Protein AF-A0A0J8QS35-F1 (afdb_monomer_lite)

pLDDT: mean 83.28, std 15.85, range [41.62, 97.31]

Foldseek 3Di:
DDPDDDDDDDDDDCVVVVVVVVCVVVPPPPDPVNDDDDPCVVPNPVNLLVVQLVVQLVVLVVCVVVVQDDPVRSVVSNVCSVVCVDVHPVVSVVVSVVVGPPPPPPVPVVVVVVVVVVVVPDDDDPDDDPPDPDDDD

Structure (mmCIF, N/CA/C/O backbone):
data_AF-A0A0J8QS35-F1
#
_entry.id   AF-A0A0J8QS35-F1
#
loop_
_atom_site.group_PDB
_atom_site.id
_atom_site.type_symbol
_atom_site.label_atom_id
_atom_site.label_alt_id
_atom_site.label_comp_id
_atom_site.label_asym_id
_atom_site.label_entity_id
_atom_site.label_seq_id
_atom_site.pdbx_PDB_ins_code
_atom_site.Cartn_x
_atom_site.Cartn_y
_atom_site.Cartn_z
_atom_site.occupancy
_atom_site.B_iso_or_equiv
_atom_site.auth_seq_id
_atom_site.auth_comp_id
_atom_site.auth_asym_id
_atom_site.auth_atom_id
_atom_site.pdbx_PDB_model_num
ATOM 1 N N . MET A 1 1 ? -11.486 -32.739 -52.185 1.00 49.22 1 MET A N 1
ATOM 2 C CA . MET A 1 1 ? -10.647 -32.837 -50.970 1.00 49.22 1 MET A CA 1
ATOM 3 C C . MET A 1 1 ? -9.637 -31.704 -51.003 1.00 49.22 1 MET A C 1
ATOM 5 O O . MET A 1 1 ? -8.861 -31.650 -51.945 1.00 49.22 1 MET A O 1
ATOM 9 N N . ALA A 1 2 ? -9.693 -30.760 -50.063 1.00 54.56 2 ALA A N 1
ATOM 10 C CA . ALA A 1 2 ? -8.732 -29.658 -50.008 1.00 54.56 2 ALA A CA 1
ATOM 11 C C . ALA A 1 2 ? -7.537 -30.039 -49.120 1.00 54.56 2 ALA A C 1
ATOM 13 O O . ALA A 1 2 ? -7.719 -30.475 -47.987 1.00 54.56 2 ALA A O 1
ATOM 14 N N . LEU A 1 3 ? -6.330 -29.864 -49.658 1.00 80.12 3 LEU A N 1
ATOM 15 C CA . LEU A 1 3 ? -5.036 -30.264 -49.089 1.00 80.12 3 LEU A CA 1
ATOM 16 C C . LEU A 1 3 ? -4.313 -29.042 -48.480 1.00 80.12 3 LEU A C 1
ATOM 18 O O . LEU A 1 3 ? -3.146 -28.787 -48.756 1.00 80.12 3 LEU A O 1
ATOM 22 N N . ILE A 1 4 ? -5.030 -28.220 -47.707 1.00 82.62 4 ILE A N 1
ATOM 23 C CA . ILE A 1 4 ? -4.495 -26.982 -47.112 1.00 82.62 4 ILE A CA 1
ATOM 24 C C . ILE A 1 4 ? -4.373 -27.175 -45.597 1.00 82.62 4 ILE A C 1
ATOM 26 O O . ILE A 1 4 ? -5.377 -27.353 -44.911 1.00 82.62 4 ILE A O 1
ATOM 30 N N . ILE A 1 5 ? -3.141 -27.139 -45.076 1.00 86.31 5 ILE A N 1
ATOM 31 C CA . ILE A 1 5 ? -2.822 -27.358 -43.654 1.00 86.31 5 ILE A CA 1
ATOM 32 C C . ILE A 1 5 ? -2.369 -26.038 -43.022 1.00 86.31 5 ILE A C 1
ATOM 34 O O . ILE A 1 5 ? -1.459 -25.378 -43.526 1.00 86.31 5 ILE A O 1
ATOM 38 N N . HIS A 1 6 ? -2.976 -25.662 -41.892 1.00 88.62 6 HIS A N 1
ATOM 39 C CA . HIS A 1 6 ? -2.542 -24.498 -41.121 1.00 88.62 6 HIS A CA 1
ATOM 40 C C . HIS A 1 6 ? -1.239 -24.801 -40.377 1.00 88.62 6 HIS A C 1
ATOM 42 O O . HIS A 1 6 ? -1.139 -25.783 -39.639 1.00 88.62 6 HIS A O 1
ATOM 48 N N . LYS A 1 7 ? -0.233 -23.944 -40.555 1.00 89.62 7 LYS A N 1
ATOM 49 C CA . LYS A 1 7 ? 1.060 -24.113 -39.892 1.00 89.62 7 LYS A CA 1
ATOM 50 C C . LYS A 1 7 ? 0.927 -23.772 -38.402 1.00 89.62 7 LYS A C 1
ATOM 52 O O . LYS A 1 7 ? 0.296 -22.767 -38.080 1.00 89.62 7 LYS A O 1
ATOM 57 N N . PRO A 1 8 ? 1.510 -24.562 -37.483 1.00 92.00 8 PRO A N 1
ATOM 58 C CA . PRO A 1 8 ? 1.446 -24.247 -36.064 1.00 92.00 8 PRO A CA 1
ATOM 59 C C . PRO A 1 8 ? 2.155 -22.923 -35.768 1.00 92.00 8 PRO A C 1
ATOM 61 O O . PRO A 1 8 ? 3.155 -22.572 -36.400 1.00 92.00 8 PRO A O 1
ATOM 64 N N . VAL A 1 9 ? 1.639 -22.206 -34.770 1.00 93.19 9 VAL A N 1
ATOM 65 C CA . VAL A 1 9 ? 2.222 -20.947 -34.301 1.00 93.19 9 VAL A CA 1
ATOM 66 C C . VAL A 1 9 ? 3.649 -21.191 -33.812 1.00 93.19 9 VAL A C 1
ATOM 68 O O . VAL A 1 9 ? 3.922 -22.149 -33.086 1.00 93.19 9 VAL A O 1
ATOM 71 N N . THR A 1 10 ? 4.567 -20.300 -34.178 1.00 90.25 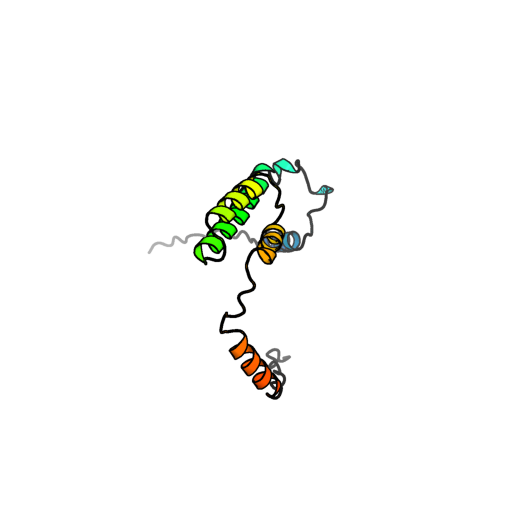10 THR A N 1
ATOM 72 C CA . THR A 1 10 ? 5.954 -20.349 -33.712 1.00 90.25 10 THR A CA 1
ATOM 73 C C . THR A 1 10 ? 6.012 -20.219 -32.190 1.00 90.25 10 THR A C 1
ATOM 75 O O . THR A 1 10 ? 5.541 -19.237 -31.613 1.00 90.25 10 THR A O 1
ATOM 78 N N . MET A 1 11 ? 6.596 -21.216 -31.525 1.00 90.25 11 MET A N 1
ATOM 79 C CA . MET A 1 11 ? 6.627 -21.287 -30.066 1.00 90.25 11 MET A CA 1
ATOM 80 C C . MET A 1 11 ? 7.644 -20.300 -29.471 1.00 90.25 11 MET A C 1
ATOM 82 O O . MET A 1 11 ? 8.844 -20.400 -29.718 1.00 90.25 11 MET A O 1
ATOM 86 N N . HIS A 1 12 ? 7.186 -19.418 -28.580 1.00 93.06 12 HIS A N 1
ATOM 87 C CA . HIS A 1 12 ? 8.058 -18.620 -27.713 1.00 93.06 12 HIS A CA 1
ATOM 88 C C . HIS A 1 12 ? 7.967 -19.104 -26.260 1.00 93.06 12 HIS A C 1
ATOM 90 O O . HIS A 1 12 ? 6.983 -18.862 -25.558 1.00 93.06 12 HIS A O 1
ATOM 96 N N . SER A 1 13 ? 9.014 -19.784 -25.783 1.00 93.69 13 SER A N 1
ATOM 97 C CA . SER A 1 13 ? 9.065 -20.279 -24.402 1.00 93.69 13 SER A CA 1
ATOM 98 C C . SER A 1 13 ? 9.238 -19.148 -23.381 1.00 93.69 13 SER A C 1
ATOM 100 O O . SER A 1 13 ? 10.029 -18.222 -23.562 1.00 93.69 13 SER A O 1
ATOM 102 N N . ARG A 1 14 ? 8.538 -19.264 -22.245 1.00 95.69 14 ARG A N 1
ATOM 103 C CA . ARG A 1 14 ? 8.645 -18.345 -21.095 1.00 95.69 14 ARG A CA 1
ATOM 104 C C . ARG A 1 14 ? 9.570 -18.853 -19.983 1.00 95.69 14 ARG A C 1
ATOM 106 O O . ARG A 1 14 ? 9.640 -18.202 -18.943 1.00 95.69 14 ARG A O 1
ATOM 113 N N . ALA A 1 15 ? 10.268 -19.978 -20.172 1.00 95.81 15 ALA A N 1
ATOM 114 C CA . ALA A 1 15 ? 11.064 -20.637 -19.126 1.00 95.81 15 ALA A CA 1
ATOM 115 C C . ALA A 1 15 ? 12.042 -19.674 -18.420 1.00 95.81 15 ALA A C 1
ATOM 117 O O . ALA A 1 15 ? 11.901 -19.430 -17.223 1.00 95.81 15 ALA A O 1
ATOM 118 N N . ARG A 1 16 ? 12.917 -19.006 -19.185 1.00 96.50 16 ARG A N 1
ATOM 119 C CA . ARG A 1 16 ? 13.895 -18.032 -18.658 1.00 96.50 16 ARG A CA 1
ATOM 120 C C . ARG A 1 16 ? 13.250 -16.845 -17.934 1.00 96.50 16 ARG A C 1
ATOM 122 O O . ARG A 1 16 ? 13.778 -16.340 -16.947 1.00 96.50 16 ARG A O 1
ATOM 129 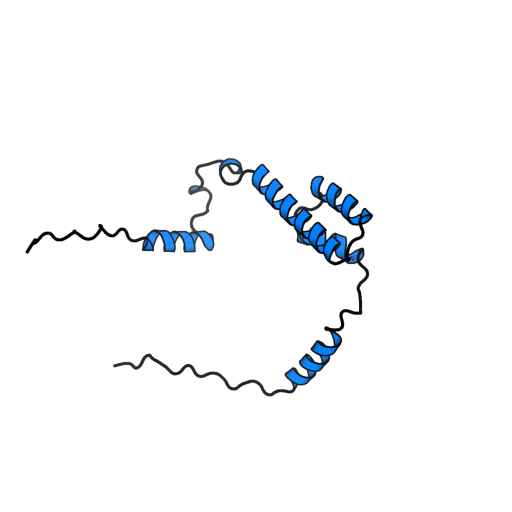N N . ALA A 1 17 ? 12.096 -16.379 -18.414 1.00 96.12 17 ALA A N 1
ATOM 130 C CA . ALA A 1 17 ? 11.386 -15.265 -17.790 1.00 96.12 17 ALA A CA 1
ATOM 131 C C . ALA A 1 17 ? 10.799 -15.649 -16.420 1.00 96.12 17 ALA A C 1
ATOM 133 O O . ALA A 1 17 ? 10.785 -14.812 -15.516 1.00 96.12 17 ALA A O 1
ATOM 134 N N . ARG A 1 18 ? 10.332 -16.898 -16.260 1.00 96.69 18 ARG A N 1
ATOM 135 C CA . ARG A 1 18 ? 9.822 -17.421 -14.981 1.00 96.69 18 ARG A CA 1
ATOM 136 C C . ARG A 1 18 ? 10.948 -17.601 -13.969 1.00 96.69 18 ARG A C 1
ATOM 138 O O . ARG A 1 18 ? 10.848 -17.058 -12.875 1.00 96.69 18 ARG A O 1
ATOM 145 N N . GLU A 1 19 ? 12.042 -18.236 -14.378 1.00 96.38 19 GLU A N 1
ATOM 146 C CA . GLU A 1 19 ? 13.229 -18.431 -13.537 1.00 96.38 19 GLU A CA 1
ATOM 147 C C . GLU A 1 19 ? 13.776 -17.090 -13.010 1.00 96.38 19 GLU A C 1
ATOM 149 O O . GLU A 1 19 ? 13.994 -16.904 -11.811 1.00 96.38 19 GLU A O 1
ATOM 154 N N . LEU A 1 20 ? 13.883 -16.082 -13.884 1.00 96.06 20 LEU A N 1
ATOM 155 C CA . LEU A 1 20 ? 14.302 -14.738 -13.485 1.00 96.06 20 LEU A CA 1
ATOM 156 C C . LEU A 1 20 ? 13.311 -14.075 -12.511 1.00 96.06 20 LEU A C 1
ATOM 158 O O . LEU A 1 20 ? 13.723 -13.328 -11.619 1.00 96.06 20 LEU A O 1
ATOM 162 N N . ALA A 1 21 ? 12.006 -14.299 -12.680 1.00 95.88 21 ALA A N 1
ATOM 163 C CA . ALA A 1 21 ? 10.986 -13.768 -11.780 1.00 95.88 21 ALA A CA 1
ATOM 164 C C . ALA A 1 21 ? 11.056 -14.418 -10.388 1.00 95.88 21 ALA A C 1
ATOM 166 O O . ALA A 1 21 ? 10.955 -13.706 -9.386 1.00 95.88 21 ALA A O 1
ATOM 167 N N . GLU A 1 22 ? 11.294 -15.726 -10.312 1.00 96.00 22 GLU A N 1
ATOM 168 C CA . GLU A 1 22 ? 11.491 -16.466 -9.060 1.00 96.00 22 GLU A CA 1
ATOM 169 C C . GLU A 1 22 ? 12.752 -15.997 -8.327 1.00 96.00 22 GLU A C 1
ATOM 171 O O . GLU A 1 22 ? 12.684 -15.620 -7.152 1.00 96.00 22 GLU A O 1
ATOM 176 N N . ALA A 1 23 ? 13.875 -15.869 -9.040 1.00 96.12 23 ALA A N 1
ATOM 177 C CA . ALA A 1 23 ? 15.107 -15.312 -8.488 1.00 96.12 23 ALA A CA 1
ATOM 178 C C . ALA A 1 23 ? 14.899 -13.880 -7.953 1.00 96.12 23 ALA A C 1
ATOM 180 O O . ALA A 1 23 ? 15.347 -13.546 -6.851 1.00 96.12 23 ALA A O 1
ATOM 181 N N . ARG A 1 24 ? 14.159 -13.033 -8.686 1.00 94.88 24 ARG A N 1
ATOM 182 C CA . ARG A 1 24 ? 13.799 -11.669 -8.253 1.00 94.88 24 ARG A CA 1
ATOM 183 C C . ARG A 1 24 ? 12.862 -11.644 -7.046 1.00 94.88 24 ARG A C 1
ATOM 185 O O . ARG A 1 24 ? 12.983 -10.727 -6.229 1.00 94.88 24 ARG A O 1
ATOM 192 N N . LYS A 1 25 ? 11.951 -12.614 -6.916 1.00 95.00 25 LYS A N 1
ATOM 193 C CA . LYS A 1 25 ? 11.032 -12.747 -5.772 1.00 95.00 25 LYS A CA 1
ATOM 194 C C . LYS A 1 25 ? 11.799 -13.033 -4.481 1.00 95.00 25 LYS A C 1
ATOM 196 O O . LYS A 1 25 ? 11.515 -12.396 -3.473 1.00 95.00 25 LYS A O 1
ATOM 201 N N . ILE A 1 26 ? 12.812 -13.899 -4.550 1.00 95.62 26 ILE A N 1
ATOM 202 C CA . ILE A 1 26 ? 13.729 -14.207 -3.437 1.00 95.62 26 ILE A CA 1
ATOM 203 C C . ILE A 1 26 ? 14.668 -13.022 -3.126 1.00 95.62 26 ILE A C 1
ATOM 205 O O . ILE A 1 26 ? 15.199 -12.915 -2.028 1.00 95.62 26 ILE A O 1
ATOM 209 N N . GLY A 1 27 ? 14.833 -12.082 -4.064 1.00 94.62 27 GLY A N 1
ATOM 210 C CA . GLY A 1 27 ? 15.576 -10.833 -3.858 1.00 94.62 27 GLY A CA 1
ATOM 211 C C . GLY A 1 27 ? 16.849 -10.695 -4.694 1.00 94.62 27 GLY A C 1
ATOM 212 O O . GLY A 1 27 ? 17.488 -9.640 -4.656 1.00 94.62 27 GLY A O 1
ATOM 213 N N . ARG A 1 28 ? 17.197 -11.699 -5.509 1.00 95.19 28 ARG A N 1
ATOM 214 C CA . ARG A 1 28 ? 18.334 -11.627 -6.440 1.00 95.19 28 ARG A CA 1
ATOM 215 C C . ARG A 1 28 ? 18.076 -10.588 -7.538 1.00 95.19 28 ARG A C 1
ATOM 217 O O . ARG A 1 28 ? 16.937 -10.241 -7.845 1.00 95.19 28 ARG A O 1
ATOM 224 N N . HIS A 1 29 ? 19.144 -10.059 -8.136 1.00 93.50 29 HIS A N 1
ATOM 225 C CA . HIS A 1 29 ? 19.085 -9.060 -9.219 1.00 93.50 29 HIS A CA 1
ATOM 226 C C . HIS A 1 29 ? 18.346 -7.736 -8.882 1.00 93.50 29 HIS A C 1
ATOM 228 O O . HIS A 1 29 ? 17.856 -7.060 -9.788 1.00 93.50 29 HIS A O 1
ATOM 234 N N . ARG A 1 30 ? 18.264 -7.327 -7.600 1.00 92.56 30 ARG A N 1
ATOM 235 C CA . ARG A 1 30 ? 17.610 -6.069 -7.146 1.00 92.56 30 ARG A CA 1
ATOM 236 C C . ARG A 1 30 ? 18.564 -5.013 -6.552 1.00 92.56 30 ARG A C 1
ATOM 238 O O . ARG A 1 30 ? 18.092 -4.003 -6.011 1.00 92.56 30 ARG A O 1
ATOM 245 N N . GLY A 1 31 ? 19.878 -5.227 -6.650 1.00 94.50 31 GLY A N 1
ATOM 246 C CA . GLY A 1 31 ? 20.920 -4.307 -6.165 1.00 94.50 31 GLY A CA 1
ATOM 247 C C . GLY A 1 31 ? 20.944 -2.955 -6.892 1.00 94.50 31 GLY A C 1
ATOM 248 O O . GLY A 1 31 ? 20.268 -2.789 -7.909 1.00 94.50 31 GLY A O 1
ATOM 249 N N . PHE A 1 32 ? 21.710 -1.990 -6.368 1.00 93.69 32 PHE A N 1
ATOM 250 C CA . PHE A 1 32 ? 21.747 -0.601 -6.854 1.00 93.69 32 PHE A CA 1
ATOM 251 C C . PHE A 1 32 ? 22.125 -0.479 -8.338 1.00 93.69 32 PHE A C 1
ATOM 253 O O . PHE A 1 32 ? 21.416 0.202 -9.071 1.00 93.69 32 PHE A O 1
ATOM 260 N N . GLY A 1 33 ? 23.115 -1.239 -8.820 1.00 95.81 33 GLY A N 1
ATOM 261 C CA . GLY A 1 33 ? 23.551 -1.197 -10.227 1.00 95.81 33 GLY A CA 1
ATOM 262 C C . GLY A 1 33 ? 22.510 -1.655 -11.262 1.00 95.81 33 GLY A C 1
ATOM 263 O O . GLY A 1 33 ? 22.668 -1.409 -12.453 1.00 95.81 33 GLY A O 1
ATOM 264 N N . LYS A 1 34 ? 21.414 -2.308 -10.845 1.00 94.62 34 LYS A N 1
ATOM 265 C CA . LYS A 1 34 ? 20.293 -2.671 -11.737 1.00 94.62 34 LYS A CA 1
ATOM 266 C C . LYS A 1 34 ? 19.130 -1.671 -11.674 1.00 94.62 34 LYS A C 1
ATOM 268 O O . LYS A 1 34 ? 18.109 -1.880 -12.330 1.00 94.62 34 LYS A O 1
ATOM 273 N N . ARG A 1 35 ? 19.228 -0.605 -10.872 1.00 95.38 35 ARG A N 1
ATOM 274 C CA . ARG A 1 35 ? 18.170 0.404 -10.703 1.00 95.38 35 ARG A CA 1
ATOM 275 C C . ARG A 1 35 ? 18.456 1.594 -11.621 1.00 95.38 35 ARG A C 1
ATOM 277 O O . ARG A 1 35 ? 19.419 2.304 -11.395 1.00 95.38 35 ARG A O 1
ATOM 284 N N . LYS A 1 36 ? 17.604 1.814 -12.630 1.00 93.62 36 LYS A N 1
ATOM 285 C CA . LYS A 1 36 ? 17.772 2.891 -13.628 1.00 93.62 36 LYS A CA 1
ATOM 286 C C . LYS A 1 36 ? 16.881 4.130 -13.408 1.00 93.62 36 LYS A C 1
ATOM 288 O O . LYS A 1 36 ? 16.933 5.050 -14.205 1.00 93.62 36 LYS A O 1
ATOM 293 N N . GLY A 1 37 ? 16.049 4.154 -12.363 1.00 94.81 37 GLY A N 1
ATOM 294 C CA . GLY A 1 37 ? 15.102 5.247 -12.096 1.00 94.81 37 GLY A CA 1
ATOM 295 C C . GLY A 1 37 ? 14.995 5.582 -10.610 1.00 94.81 37 GLY A C 1
ATOM 296 O O . GLY A 1 37 ? 15.432 4.790 -9.765 1.00 94.81 37 GLY A O 1
ATOM 297 N N . THR A 1 38 ? 14.403 6.741 -10.301 1.00 95.62 38 THR A N 1
ATOM 298 C CA . THR A 1 38 ? 14.262 7.249 -8.928 1.00 95.62 38 THR A CA 1
ATOM 299 C C . THR A 1 38 ? 13.408 6.321 -8.058 1.00 95.62 38 THR A C 1
ATOM 301 O O . THR A 1 38 ? 12.650 5.472 -8.541 1.00 95.62 38 THR A O 1
ATOM 304 N N . LYS A 1 39 ? 13.530 6.461 -6.733 1.00 94.25 39 LYS A N 1
ATOM 305 C CA . LYS A 1 39 ? 12.731 5.682 -5.774 1.00 94.25 39 LYS A CA 1
ATOM 306 C C . LYS A 1 39 ? 11.231 5.891 -5.998 1.00 94.25 39 LYS A C 1
ATOM 308 O O . LYS A 1 39 ? 10.491 4.908 -6.000 1.00 94.25 39 LYS A O 1
ATOM 313 N N . ASP A 1 40 ? 10.827 7.139 -6.227 1.00 95.38 40 ASP A N 1
ATOM 314 C CA . ASP A 1 40 ? 9.427 7.512 -6.424 1.00 95.38 40 ASP A CA 1
ATOM 315 C C . ASP A 1 40 ? 8.884 7.013 -7.774 1.00 95.38 40 ASP A C 1
ATOM 317 O O . ASP A 1 40 ? 7.795 6.455 -7.814 1.00 95.38 40 ASP A O 1
ATOM 321 N N . ALA A 1 41 ? 9.688 7.030 -8.847 1.00 95.50 41 ALA A N 1
ATOM 322 C CA . ALA A 1 41 ? 9.291 6.455 -10.138 1.00 95.50 41 ALA A CA 1
ATOM 323 C C . ALA A 1 41 ? 9.046 4.934 -10.074 1.00 95.50 41 ALA A C 1
ATOM 325 O O . ALA A 1 41 ? 8.174 4.399 -10.753 1.00 95.50 41 ALA A O 1
ATOM 326 N N . ARG A 1 42 ? 9.814 4.208 -9.251 1.00 95.25 42 ARG A N 1
ATOM 327 C CA . ARG A 1 42 ? 9.664 2.749 -9.096 1.00 95.25 42 ARG A CA 1
ATOM 328 C C . ARG A 1 42 ? 8.464 2.373 -8.231 1.00 95.25 42 ARG A C 1
ATOM 330 O O . ARG A 1 42 ? 7.816 1.364 -8.493 1.00 95.25 42 ARG A O 1
ATOM 337 N N . MET A 1 43 ? 8.246 3.114 -7.148 1.00 94.50 43 MET A N 1
ATOM 338 C CA . MET A 1 43 ? 7.166 2.907 -6.186 1.00 94.50 43 MET A CA 1
ATOM 339 C C . MET A 1 43 ? 6.763 4.266 -5.603 1.00 94.50 43 MET A C 1
ATOM 341 O O . MET A 1 43 ? 7.358 4.685 -4.604 1.00 94.50 43 MET A O 1
ATOM 345 N N . PRO A 1 44 ? 5.745 4.922 -6.187 1.00 97.31 44 PRO A N 1
ATOM 346 C CA . PRO A 1 44 ? 5.356 6.261 -5.777 1.00 97.31 44 PRO A CA 1
ATOM 347 C C . PRO A 1 44 ? 4.895 6.311 -4.324 1.00 97.31 44 PRO A C 1
ATOM 349 O O . PRO A 1 44 ? 4.128 5.459 -3.849 1.00 97.31 44 PRO A O 1
ATOM 352 N N . SER A 1 45 ? 5.318 7.354 -3.623 1.00 95.38 45 SER A N 1
ATOM 353 C CA . SER A 1 45 ? 5.011 7.571 -2.207 1.00 95.38 45 SER A CA 1
ATOM 354 C C . SER A 1 45 ? 3.502 7.704 -1.971 1.00 95.38 45 SER A C 1
ATOM 356 O O . SER A 1 45 ? 2.972 7.165 -0.995 1.00 95.38 45 SER A O 1
ATOM 358 N N . GLN A 1 46 ? 2.782 8.306 -2.922 1.00 95.50 46 GLN A N 1
ATOM 359 C CA . GLN A 1 46 ? 1.321 8.415 -2.907 1.00 95.50 46 GLN A CA 1
ATOM 360 C C . GLN A 1 46 ? 0.635 7.040 -2.921 1.00 95.50 46 GLN A C 1
ATOM 362 O O . GLN A 1 46 ? -0.303 6.801 -2.160 1.00 95.50 46 GLN A O 1
ATOM 367 N N . VAL A 1 47 ? 1.125 6.092 -3.730 1.00 95.88 47 VAL A N 1
ATOM 368 C CA . VAL A 1 47 ? 0.569 4.729 -3.803 1.00 95.88 47 VAL A CA 1
ATOM 369 C C . VAL A 1 47 ? 0.787 3.986 -2.487 1.00 95.88 47 VAL A C 1
ATOM 371 O O . VAL A 1 47 ? -0.116 3.299 -2.004 1.00 95.88 47 VAL A O 1
ATOM 374 N N . LEU A 1 48 ? 1.962 4.138 -1.873 1.00 94.62 48 LEU A N 1
ATOM 375 C CA . LEU A 1 48 ? 2.252 3.558 -0.560 1.00 94.62 48 LEU A CA 1
ATOM 376 C C . LEU A 1 48 ? 1.337 4.132 0.530 1.00 94.62 48 LEU A C 1
ATOM 378 O O . LEU A 1 48 ? 0.807 3.368 1.341 1.00 94.62 48 LEU A O 1
ATOM 382 N N . TRP A 1 49 ? 1.106 5.445 0.525 1.00 94.69 49 TRP A N 1
ATOM 383 C CA . TRP A 1 49 ? 0.199 6.119 1.455 1.00 94.69 49 TRP A CA 1
ATOM 384 C C . TRP A 1 49 ? -1.254 5.657 1.281 1.00 94.69 49 TRP A C 1
ATOM 386 O O . TRP A 1 49 ? -1.890 5.250 2.255 1.00 94.69 49 TRP A O 1
ATOM 396 N N . MET A 1 50 ? -1.748 5.588 0.039 1.00 95.50 50 MET A N 1
ATOM 397 C CA . MET A 1 50 ? -3.086 5.070 -0.265 1.00 95.50 50 MET A CA 1
ATOM 398 C C . MET A 1 50 ? -3.265 3.623 0.201 1.00 95.50 50 MET A C 1
ATOM 400 O O . MET A 1 50 ? -4.261 3.300 0.851 1.00 95.50 50 MET A O 1
ATOM 404 N N . ARG A 1 51 ? -2.303 2.739 -0.100 1.00 95.75 51 ARG A N 1
ATOM 405 C CA . ARG A 1 51 ? -2.339 1.334 0.341 1.00 95.75 51 ARG A CA 1
ATOM 406 C C . ARG A 1 51 ? -2.364 1.243 1.865 1.00 95.75 51 ARG A C 1
ATOM 408 O O . ARG A 1 51 ? -3.186 0.507 2.406 1.00 95.75 51 ARG A O 1
ATOM 415 N N . ARG A 1 52 ? -1.525 2.022 2.557 1.00 94.88 52 ARG A N 1
ATOM 416 C CA . ARG A 1 52 ? -1.470 2.064 4.026 1.00 94.88 52 ARG A CA 1
ATOM 417 C C . ARG A 1 52 ? -2.810 2.486 4.628 1.00 94.88 52 ARG A C 1
ATOM 419 O O . ARG A 1 52 ? -3.358 1.743 5.438 1.00 94.88 52 ARG A O 1
ATOM 426 N N . LEU A 1 53 ? -3.369 3.617 4.194 1.00 95.31 53 LEU A N 1
ATOM 427 C CA . LEU A 1 53 ? -4.649 4.118 4.705 1.00 95.31 53 LEU A CA 1
ATOM 428 C C . LEU A 1 53 ? -5.796 3.131 4.467 1.00 95.31 53 LEU A C 1
ATOM 430 O O . LEU A 1 53 ? -6.598 2.897 5.369 1.00 95.31 53 LEU A O 1
ATOM 434 N N . ARG A 1 54 ? -5.859 2.506 3.283 1.00 95.88 54 ARG A N 1
ATOM 435 C CA . ARG A 1 54 ? -6.888 1.502 2.962 1.00 95.88 54 ARG A CA 1
ATOM 436 C C . ARG A 1 54 ? -6.800 0.280 3.877 1.00 95.88 54 ARG A C 1
ATOM 438 O O . ARG A 1 54 ? -7.831 -0.207 4.334 1.00 95.88 54 ARG A O 1
ATOM 445 N N . VAL A 1 55 ? -5.590 -0.198 4.173 1.00 95.62 55 VAL A N 1
ATOM 446 C CA . VAL A 1 55 ? -5.378 -1.336 5.085 1.00 95.62 55 VAL A CA 1
ATOM 447 C C . VAL A 1 55 ? -5.819 -0.997 6.510 1.00 95.62 55 VAL A C 1
ATOM 449 O O . VAL A 1 55 ? -6.510 -1.805 7.128 1.00 95.62 55 VAL A O 1
ATOM 452 N N . LEU A 1 56 ? -5.461 0.187 7.017 1.00 95.62 56 LEU A N 1
ATOM 453 C CA . LEU A 1 56 ? -5.839 0.626 8.366 1.00 95.62 56 LEU A CA 1
ATOM 454 C C . LEU A 1 56 ? -7.357 0.810 8.494 1.00 95.62 56 LEU A C 1
ATOM 456 O O . LEU A 1 56 ? -7.974 0.250 9.396 1.00 95.62 56 LEU A O 1
ATOM 460 N N . ARG A 1 57 ? -7.990 1.506 7.545 1.00 95.31 57 ARG A N 1
ATOM 461 C CA . ARG A 1 57 ? -9.441 1.755 7.572 1.00 95.31 57 ARG A CA 1
ATOM 462 C C . ARG A 1 57 ? -10.266 0.479 7.431 1.00 95.31 57 ARG A C 1
ATOM 464 O O . ARG A 1 57 ? -11.266 0.328 8.121 1.00 95.31 57 ARG A O 1
ATOM 471 N N . ARG A 1 58 ? -9.828 -0.475 6.600 1.00 95.81 58 ARG A N 1
ATOM 472 C CA . ARG A 1 58 ? -10.486 -1.789 6.490 1.00 95.81 58 ARG A CA 1
ATOM 473 C C . ARG A 1 58 ? -10.438 -2.562 7.808 1.00 95.81 58 ARG A C 1
ATOM 475 O O . ARG A 1 58 ? -11.386 -3.267 8.135 1.00 95.81 58 ARG A O 1
ATOM 482 N N . LEU A 1 59 ? -9.346 -2.433 8.562 1.00 93.69 59 LEU A N 1
ATOM 483 C CA . LEU A 1 59 ? -9.221 -3.049 9.880 1.00 93.69 59 LEU A CA 1
ATOM 484 C C . LEU A 1 59 ? -10.184 -2.417 10.885 1.00 93.69 59 LEU A C 1
ATOM 486 O O . LEU A 1 59 ? -10.913 -3.149 11.547 1.00 93.69 59 LEU A O 1
ATOM 490 N N . LEU A 1 60 ? -10.231 -1.085 10.943 1.00 93.50 60 LEU A N 1
ATOM 491 C CA . LEU A 1 60 ? -11.164 -0.360 11.809 1.00 93.50 60 LEU A CA 1
ATOM 492 C C . LEU A 1 60 ? -12.624 -0.710 11.488 1.00 93.50 60 LEU A C 1
ATOM 494 O O . LEU A 1 60 ? -13.404 -0.971 12.399 1.00 93.50 60 LEU A O 1
ATOM 498 N N . ALA A 1 61 ? -12.978 -0.804 10.201 1.00 94.12 61 ALA A N 1
ATOM 499 C CA . ALA A 1 61 ? -14.309 -1.231 9.770 1.00 94.12 61 ALA A CA 1
ATOM 500 C C . ALA A 1 61 ? -14.640 -2.658 10.239 1.00 94.12 61 ALA A C 1
ATOM 502 O O . ALA A 1 61 ? -15.737 -2.901 10.734 1.00 94.12 61 ALA A O 1
ATOM 503 N N . LYS A 1 62 ? -13.679 -3.591 10.152 1.00 92.44 62 LYS A N 1
ATOM 504 C CA . LYS A 1 62 ? -13.852 -4.961 10.659 1.00 92.44 62 LYS A CA 1
ATOM 505 C C . LYS A 1 62 ? -14.066 -4.985 12.175 1.00 92.44 62 LYS A C 1
ATOM 507 O O . LYS A 1 62 ? -14.933 -5.711 12.642 1.00 92.44 62 LYS A O 1
ATOM 512 N N . TYR A 1 63 ? -13.294 -4.207 12.933 1.00 91.88 63 TYR A N 1
ATOM 513 C CA . TYR A 1 63 ? -13.426 -4.143 14.391 1.00 91.88 63 TYR A CA 1
ATOM 514 C C . TYR A 1 63 ? -14.756 -3.532 14.836 1.00 91.88 63 TYR A C 1
ATOM 516 O O . TYR A 1 63 ? -15.375 -4.070 15.754 1.00 91.88 63 TYR A O 1
ATOM 524 N N . ARG A 1 64 ? -15.238 -2.505 14.124 1.00 91.69 64 ARG A N 1
ATOM 525 C CA . ARG A 1 64 ? -16.576 -1.936 14.320 1.00 91.69 64 ARG A CA 1
ATOM 526 C C . ARG A 1 64 ? -17.681 -2.952 14.020 1.00 91.69 64 ARG A C 1
ATOM 528 O O . ARG A 1 64 ? -18.590 -3.099 14.822 1.00 91.69 64 ARG A O 1
ATOM 535 N N . ALA A 1 65 ? -17.581 -3.688 12.911 1.00 90.75 65 ALA A N 1
ATOM 536 C CA . ALA A 1 65 ? -18.555 -4.728 12.568 1.00 90.75 65 ALA A CA 1
ATOM 537 C C . ALA A 1 65 ? -18.583 -5.876 13.593 1.00 90.75 65 ALA A C 1
ATOM 539 O O . ALA A 1 65 ? -19.638 -6.432 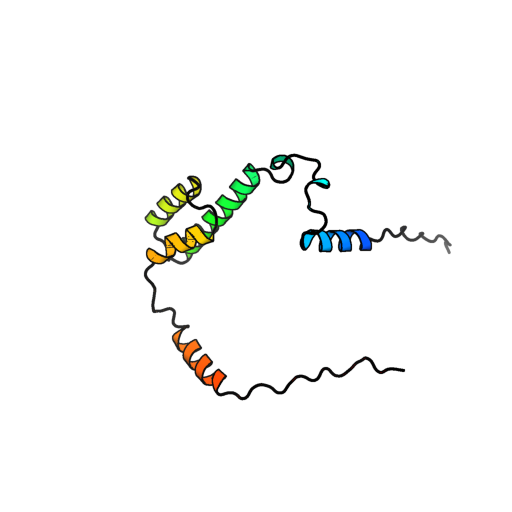13.860 1.00 90.75 65 ALA A O 1
ATOM 540 N N . SER A 1 66 ? -17.435 -6.210 14.195 1.00 89.00 66 SER A N 1
ATOM 541 C CA . SER A 1 66 ? -17.356 -7.204 15.274 1.00 89.00 66 SER A CA 1
ATOM 542 C C . SER A 1 66 ? -17.745 -6.678 16.662 1.00 89.00 66 SER A C 1
ATOM 544 O O . SER A 1 66 ? -17.609 -7.422 17.624 1.00 89.00 66 SER A O 1
ATOM 546 N N . GLY A 1 67 ? -18.132 -5.405 16.798 1.00 86.19 67 GLY A N 1
ATOM 547 C CA . GLY A 1 67 ? -18.498 -4.803 18.088 1.00 86.19 67 GLY A CA 1
ATOM 548 C C . GLY A 1 67 ? -17.334 -4.561 19.059 1.00 86.19 67 GLY A C 1
ATOM 549 O O . GLY A 1 67 ? -17.561 -4.170 20.194 1.00 86.19 67 GLY A O 1
ATOM 550 N N . LYS A 1 68 ? -16.081 -4.750 18.626 1.00 85.94 68 LYS A N 1
ATOM 551 C CA . LYS A 1 68 ? -14.883 -4.573 19.471 1.00 85.94 68 LYS A CA 1
ATOM 552 C C . LYS A 1 68 ? -14.525 -3.111 19.732 1.00 85.94 68 LYS A C 1
ATOM 554 O O . LYS A 1 68 ? -13.716 -2.823 20.603 1.00 85.94 68 LYS A O 1
ATOM 559 N N . ILE A 1 69 ? -15.032 -2.207 18.898 1.00 88.50 69 ILE A N 1
ATOM 560 C CA . ILE A 1 69 ? -14.742 -0.774 18.934 1.00 88.50 69 ILE A CA 1
ATOM 561 C C . ILE A 1 69 ? -16.067 -0.024 18.845 1.00 88.50 69 ILE A C 1
ATOM 563 O O . ILE A 1 69 ? -16.859 -0.288 17.937 1.00 88.50 69 ILE A O 1
ATOM 567 N N . ASP A 1 70 ? -16.258 0.940 19.744 1.00 90.38 70 ASP A N 1
ATOM 568 C CA . ASP A 1 70 ? -17.390 1.864 19.716 1.00 90.38 70 ASP A CA 1
ATOM 569 C C . ASP A 1 70 ? -17.248 2.944 18.616 1.00 90.38 70 ASP A C 1
ATOM 571 O O . ASP A 1 70 ? -16.158 3.221 18.105 1.00 90.38 70 ASP A O 1
ATOM 575 N N . LYS A 1 71 ? -18.359 3.583 18.232 1.00 92.06 71 LYS A N 1
ATOM 576 C CA . LYS A 1 71 ? -18.407 4.642 17.214 1.00 92.06 71 LYS A CA 1
ATOM 577 C C . LYS A 1 71 ? -17.460 5.808 17.519 1.00 92.06 71 LYS A C 1
ATOM 579 O O . LYS A 1 71 ? -16.880 6.351 16.577 1.00 92.06 71 LYS A O 1
ATOM 584 N N . HIS A 1 72 ? -17.293 6.175 18.792 1.00 91.06 72 HIS A N 1
ATOM 585 C CA . HIS A 1 72 ? -16.455 7.303 19.200 1.00 91.06 72 HIS A CA 1
ATOM 586 C C . HIS A 1 72 ? -14.975 6.973 19.006 1.00 91.06 72 HIS A C 1
ATOM 588 O O . HIS A 1 72 ? -14.280 7.645 18.240 1.00 91.06 72 HIS A O 1
ATOM 594 N N . LEU A 1 73 ? -14.546 5.835 19.553 1.00 91.50 73 LEU A N 1
ATOM 595 C CA . LEU A 1 73 ? -13.187 5.325 19.392 1.00 91.50 73 LEU A CA 1
ATOM 596 C C . LEU A 1 73 ? -12.836 5.066 17.914 1.00 91.50 73 LEU A C 1
ATOM 598 O O . LEU A 1 73 ? -11.720 5.342 17.471 1.00 91.50 73 LEU A O 1
ATOM 602 N N . TYR A 1 74 ? -13.788 4.589 17.103 1.00 94.31 74 TYR A N 1
ATOM 603 C CA . TYR A 1 74 ? -13.596 4.456 15.655 1.00 94.31 74 TYR A CA 1
ATOM 604 C C . TYR A 1 74 ? -13.260 5.801 14.995 1.00 94.31 74 TYR A C 1
ATOM 606 O O . TYR A 1 74 ? -12.379 5.852 14.134 1.00 94.31 74 TYR A O 1
ATOM 614 N N . HIS A 1 75 ? -13.954 6.877 15.372 1.00 94.44 75 HIS A N 1
ATOM 615 C CA . HIS A 1 75 ? -13.764 8.198 14.776 1.00 94.44 75 HIS A CA 1
ATOM 616 C C . HIS A 1 75 ? -12.392 8.791 15.122 1.00 94.44 75 HIS A C 1
ATOM 618 O O . HIS A 1 75 ? -11.687 9.274 14.234 1.00 94.44 75 HIS A O 1
ATOM 624 N N . GLU A 1 76 ? -11.965 8.665 16.376 1.00 93.31 76 GLU A N 1
ATOM 625 C CA . GLU A 1 76 ? -10.637 9.093 16.830 1.00 93.31 76 GLU A CA 1
ATOM 626 C C . GLU A 1 76 ? -9.523 8.339 16.094 1.00 93.31 76 GLU A C 1
ATOM 628 O O . GLU A 1 76 ? -8.649 8.943 15.463 1.00 93.31 76 GLU A O 1
ATOM 633 N N . LEU A 1 77 ? -9.597 7.004 16.070 1.00 93.62 77 LEU A N 1
ATOM 634 C CA . LEU A 1 77 ? -8.612 6.162 15.387 1.00 93.62 77 LEU A CA 1
ATOM 635 C C . LEU A 1 77 ? -8.592 6.393 13.872 1.00 93.62 77 LEU A C 1
ATOM 637 O O . LEU A 1 77 ? -7.548 6.230 13.229 1.00 93.62 77 LEU A O 1
ATOM 641 N N . TYR A 1 78 ? -9.721 6.787 13.282 1.00 94.50 78 TYR A N 1
ATOM 642 C CA . TYR A 1 78 ? -9.808 7.150 11.871 1.00 94.50 78 TYR A CA 1
ATOM 643 C C . TYR A 1 78 ? -9.004 8.422 11.564 1.00 94.50 78 TYR A C 1
ATOM 645 O O . TYR A 1 78 ? -8.249 8.446 10.581 1.00 94.50 78 TYR A O 1
ATOM 653 N N . HIS A 1 79 ? -9.109 9.448 12.413 1.00 94.44 79 HIS A N 1
ATOM 654 C CA . HIS A 1 79 ? -8.344 10.692 12.281 1.00 94.44 79 HIS A CA 1
ATOM 655 C C . HIS A 1 79 ? -6.857 10.485 12.562 1.00 94.44 79 HIS A C 1
ATO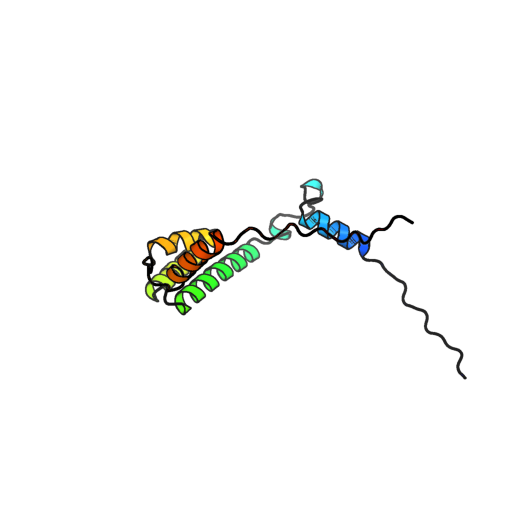M 657 O O . HIS A 1 79 ? -6.027 10.908 11.757 1.00 94.44 79 HIS A O 1
ATOM 663 N N . LEU A 1 80 ? -6.507 9.727 13.604 1.00 93.25 80 LEU A N 1
ATOM 664 C CA . LEU A 1 80 ? -5.117 9.355 13.901 1.00 93.25 80 LEU A CA 1
ATOM 665 C C . LEU A 1 80 ? -4.478 8.549 12.759 1.00 93.25 80 LEU A C 1
ATOM 667 O O . LEU A 1 80 ? -3.320 8.759 12.391 1.00 93.25 80 LEU A O 1
ATOM 671 N N . SER A 1 81 ? -5.249 7.666 1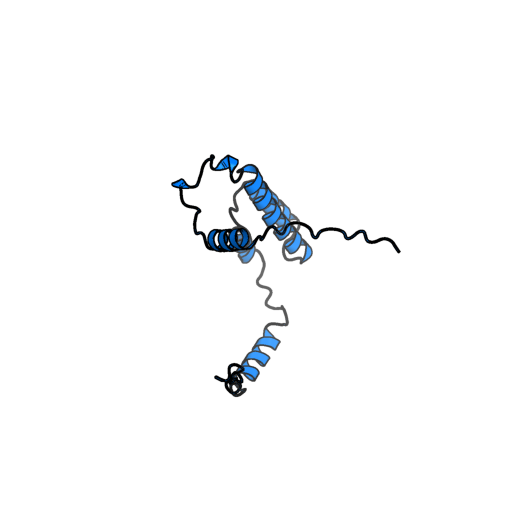2.119 1.00 91.88 81 SER A N 1
ATOM 672 C CA . SER A 1 81 ? -4.791 6.939 10.931 1.00 91.88 81 SER A CA 1
ATOM 673 C C . SER A 1 81 ? -4.509 7.876 9.753 1.00 91.88 81 SER A C 1
ATOM 675 O O . SER A 1 81 ? -3.534 7.666 9.031 1.00 91.88 81 SER A O 1
ATOM 677 N N . LYS A 1 82 ? -5.328 8.921 9.556 1.00 92.62 82 LYS A N 1
ATOM 678 C CA . LYS A 1 82 ? -5.084 9.970 8.549 1.00 92.62 82 LYS A CA 1
ATOM 679 C C . LYS A 1 82 ? -3.833 10.789 8.894 1.00 92.62 82 LYS A C 1
ATOM 681 O O . LYS A 1 82 ? -3.060 11.093 7.989 1.00 92.62 82 LYS A O 1
ATOM 686 N N . GLY A 1 83 ? -3.604 11.056 10.181 1.00 92.94 83 GLY A N 1
ATOM 687 C CA . GLY A 1 83 ? -2.452 11.784 10.728 1.00 92.94 83 GLY A CA 1
ATOM 688 C C . GLY A 1 83 ? -1.109 11.044 10.683 1.00 92.94 83 GLY A C 1
ATOM 689 O O . GLY A 1 83 ? -0.112 11.570 11.164 1.00 92.94 83 GLY A O 1
ATOM 690 N N . ASN A 1 84 ? -1.037 9.842 10.091 1.00 92.38 84 ASN A N 1
ATOM 691 C CA . ASN A 1 84 ? 0.202 9.056 9.950 1.00 92.38 84 ASN A CA 1
ATOM 692 C C . ASN A 1 84 ? 0.866 8.665 11.291 1.00 92.38 84 ASN A C 1
ATOM 694 O O . ASN A 1 84 ? 2.063 8.341 11.313 1.00 92.38 84 ASN A O 1
ATOM 698 N N . THR A 1 85 ? 0.079 8.625 12.373 1.00 92.31 85 THR A N 1
ATOM 699 C CA . THR A 1 85 ? 0.472 8.108 13.694 1.00 92.31 85 THR A CA 1
ATOM 700 C C . THR A 1 85 ? 0.811 6.618 13.608 1.00 92.31 85 THR A C 1
ATOM 702 O O . THR A 1 85 ? 1.801 6.155 14.166 1.00 92.31 85 THR A O 1
ATOM 705 N N . PHE A 1 86 ? 0.056 5.860 12.802 1.00 92.62 86 PHE A N 1
ATOM 706 C CA . PHE A 1 86 ? 0.288 4.431 12.584 1.00 92.62 86 PHE A CA 1
ATOM 707 C C . PHE A 1 86 ? 1.037 4.168 11.268 1.00 92.62 86 PHE A C 1
ATOM 709 O O . PHE A 1 86 ? 0.508 4.366 10.171 1.00 92.62 86 PHE A O 1
ATOM 716 N N . LYS A 1 87 ? 2.274 3.654 11.351 1.00 89.94 87 LYS A N 1
ATOM 717 C CA . LYS A 1 87 ? 3.087 3.308 10.162 1.00 89.94 87 LYS A CA 1
ATOM 718 C C . LYS A 1 87 ? 2.687 1.982 9.514 1.00 89.94 87 LYS A C 1
ATOM 720 O O . LYS A 1 87 ? 2.798 1.820 8.298 1.00 89.94 87 LYS A O 1
ATOM 725 N N . HIS A 1 88 ? 2.213 1.040 10.321 1.00 92.31 88 HIS A N 1
ATOM 726 C CA . HIS A 1 88 ? 1.874 -0.320 9.916 1.00 92.31 88 HIS A CA 1
ATOM 727 C C . HIS A 1 88 ? 0.681 -0.859 10.703 1.00 92.31 88 HIS A C 1
ATOM 729 O O . HIS A 1 88 ? 0.384 -0.386 11.797 1.00 92.31 88 HIS A O 1
ATOM 735 N N . LYS A 1 89 ? 0.022 -1.883 10.147 1.00 90.81 89 LYS A N 1
ATOM 736 C CA . LYS A 1 89 ? -1.163 -2.524 10.735 1.00 90.81 89 LYS A CA 1
ATOM 737 C C . LYS A 1 89 ? -0.941 -2.999 12.178 1.00 90.81 89 LYS A C 1
ATOM 739 O O . LYS A 1 89 ? -1.865 -2.907 12.974 1.00 90.81 89 LYS A O 1
ATOM 744 N N . ARG A 1 90 ? 0.257 -3.501 12.505 1.00 92.19 90 ARG A N 1
ATOM 745 C CA . ARG A 1 90 ? 0.580 -4.022 13.846 1.00 92.19 90 ARG A CA 1
ATOM 746 C C . ARG A 1 90 ? 0.509 -2.931 14.915 1.00 92.19 90 ARG A C 1
ATOM 748 O O . ARG A 1 90 ? -0.222 -3.131 15.870 1.00 92.19 90 ARG A O 1
ATOM 755 N N . ALA A 1 91 ? 1.094 -1.754 14.663 1.00 91.81 91 ALA A N 1
ATOM 756 C CA . ALA A 1 91 ? 0.981 -0.602 15.573 1.00 91.81 91 ALA A CA 1
ATOM 757 C C . ALA A 1 91 ? -0.471 -0.242 15.912 1.00 91.81 91 ALA A C 1
ATOM 759 O O . ALA A 1 91 ? -0.777 0.052 17.059 1.00 91.81 91 ALA A O 1
ATOM 760 N N . LEU A 1 92 ? -1.378 -0.275 14.926 1.00 90.44 92 LEU A N 1
ATOM 761 C CA . LEU A 1 92 ? -2.792 0.002 15.193 1.00 90.44 92 LEU A CA 1
ATOM 762 C C . LEU A 1 92 ? -3.403 -1.068 16.110 1.00 90.44 92 LEU A C 1
ATOM 764 O O . LEU A 1 92 ? -4.148 -0.747 17.024 1.00 90.44 92 LEU A O 1
ATOM 768 N N . VAL A 1 93 ? -3.087 -2.342 15.875 1.00 89.88 93 VAL A N 1
ATOM 769 C CA . VAL A 1 93 ? -3.585 -3.449 16.704 1.00 89.88 93 VAL A CA 1
ATOM 770 C C . VAL A 1 93 ? -3.012 -3.395 18.120 1.00 89.88 93 VAL A C 1
ATOM 772 O O . VAL A 1 93 ? -3.742 -3.653 19.068 1.00 89.88 93 VAL A O 1
ATOM 775 N N . GLU A 1 94 ? -1.733 -3.067 18.266 1.00 89.25 94 GLU A N 1
ATOM 776 C CA . GLU A 1 94 ? -1.068 -2.892 19.562 1.00 89.25 94 GLU A CA 1
ATOM 777 C C . GLU A 1 94 ? -1.675 -1.733 20.348 1.00 89.25 94 GLU A C 1
ATOM 779 O O . GLU A 1 94 ? -1.922 -1.886 21.535 1.00 89.25 94 GLU A O 1
ATOM 784 N N . HIS A 1 95 ? -2.001 -0.626 19.680 1.00 87.44 95 HIS A N 1
ATOM 785 C CA . HIS A 1 95 ? -2.661 0.515 20.309 1.00 87.44 95 HIS A CA 1
ATOM 786 C C . HIS A 1 95 ? -4.109 0.215 20.725 1.00 87.44 95 HIS A C 1
ATOM 788 O O . HIS A 1 95 ? -4.567 0.681 21.758 1.00 87.44 95 HIS A O 1
ATOM 794 N N . VAL A 1 96 ? -4.827 -0.593 19.942 1.00 86.62 96 VAL A N 1
ATOM 795 C CA . VAL A 1 96 ? -6.216 -0.976 20.235 1.00 86.62 96 VAL A CA 1
ATOM 796 C C . VAL A 1 96 ? -6.307 -2.055 21.324 1.00 86.62 96 VAL A C 1
ATOM 798 O O . VAL A 1 96 ? -7.266 -2.066 22.087 1.00 86.62 96 VAL A O 1
ATOM 801 N N . ARG A 1 97 ? -5.327 -2.962 21.420 1.00 81.38 97 ARG A N 1
ATOM 802 C CA . 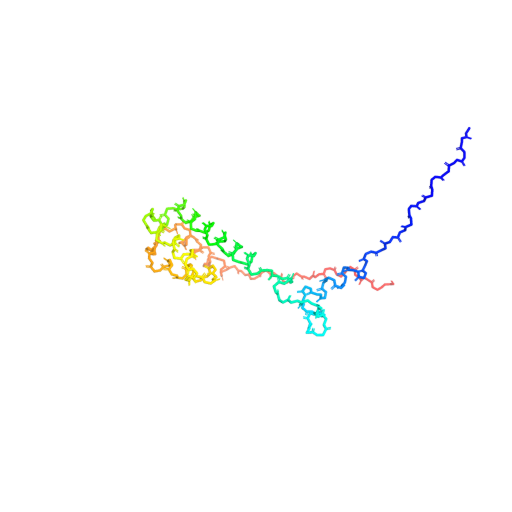ARG A 1 97 ? -5.331 -4.089 22.369 1.00 81.38 97 ARG A CA 1
ATOM 803 C C . ARG A 1 97 ? -5.595 -3.701 23.835 1.00 81.38 97 ARG A C 1
ATOM 805 O O . ARG A 1 97 ? -6.410 -4.391 24.428 1.00 81.38 97 ARG A O 1
ATOM 812 N N . PRO A 1 98 ? -4.946 -2.682 24.430 1.00 79.88 98 PRO A N 1
ATOM 813 C CA . PRO A 1 98 ? -5.210 -2.305 25.819 1.00 79.88 98 PRO A CA 1
ATOM 814 C C . PRO A 1 98 ? -6.573 -1.626 26.022 1.00 79.88 98 PRO A C 1
ATOM 816 O O . PRO A 1 98 ? -7.050 -1.569 27.147 1.00 79.88 98 PRO A O 1
ATOM 819 N N . ILE A 1 99 ? -7.189 -1.104 24.956 1.00 77.62 99 ILE A N 1
ATOM 820 C CA . ILE A 1 99 ? -8.468 -0.379 25.023 1.00 77.62 99 ILE A CA 1
ATOM 821 C C . ILE A 1 99 ? -9.651 -1.354 24.990 1.00 77.62 99 ILE A C 1
ATOM 823 O O . ILE A 1 99 ? -10.687 -1.100 25.598 1.00 77.62 99 ILE A O 1
ATOM 827 N N . ILE A 1 100 ? -9.508 -2.474 24.275 1.00 67.19 100 ILE A N 1
ATOM 828 C CA . ILE A 1 100 ? -10.525 -3.527 24.263 1.00 67.19 100 ILE A CA 1
ATOM 829 C C . ILE A 1 100 ? -10.376 -4.339 25.560 1.00 67.19 100 ILE A C 1
ATOM 831 O O . ILE A 1 100 ? -9.276 -4.838 25.816 1.00 67.19 100 ILE A O 1
ATOM 835 N N . PRO A 1 101 ? -11.440 -4.533 26.358 1.00 62.19 101 PRO A N 1
ATOM 836 C CA . PRO A 1 101 ? -11.392 -5.476 27.467 1.00 62.19 101 PRO A CA 1
ATOM 837 C C . PRO A 1 101 ? -11.007 -6.864 26.939 1.00 62.19 101 PRO A C 1
ATOM 839 O O . PRO A 1 101 ? -11.491 -7.309 25.897 1.00 62.19 101 PRO A O 1
ATOM 842 N N . PHE A 1 102 ? -10.098 -7.555 27.628 1.00 57.06 102 PHE A N 1
ATOM 843 C CA . PHE A 1 102 ? -9.849 -8.963 27.336 1.00 57.06 102 PHE A CA 1
ATOM 844 C C . PHE A 1 102 ? -11.144 -9.715 27.635 1.00 57.06 102 PHE A C 1
ATOM 846 O O . PHE A 1 102 ? -11.427 -9.958 28.799 1.00 57.06 102 PHE A O 1
ATOM 853 N N . ASP A 1 103 ? -11.951 -10.032 26.623 1.00 52.97 103 ASP A N 1
ATOM 854 C CA . ASP A 1 103 ? -13.140 -10.861 26.807 1.00 52.97 103 ASP A CA 1
ATOM 855 C C . ASP A 1 103 ? -12.677 -12.275 27.203 1.00 52.97 103 ASP A C 1
ATOM 857 O O . ASP A 1 103 ? -12.190 -13.016 26.340 1.00 52.97 103 ASP A O 1
ATOM 861 N N . PRO A 1 104 ? -12.841 -12.724 28.467 1.00 54.81 104 PRO A N 1
ATOM 862 C CA . PRO A 1 104 ? -12.468 -14.087 28.843 1.00 54.81 104 PRO A CA 1
ATOM 863 C C . PRO A 1 104 ? -13.448 -15.124 28.262 1.00 54.81 104 PRO A C 1
ATOM 865 O O . PRO A 1 104 ? -13.248 -16.327 28.405 1.00 54.81 104 PRO A O 1
ATOM 868 N N . LYS A 1 105 ? -14.522 -14.672 27.598 1.00 44.84 105 LYS A N 1
ATOM 869 C CA . LYS A 1 105 ? -15.626 -15.486 27.081 1.00 44.84 105 LYS A CA 1
ATOM 870 C C . LYS A 1 105 ? -15.664 -15.476 25.552 1.00 44.84 105 LYS A C 1
ATOM 872 O O . LYS A 1 105 ? -16.649 -15.078 24.945 1.00 44.84 105 LYS A O 1
ATOM 877 N N . SER A 1 106 ? -14.606 -15.967 24.914 1.00 47.78 106 SER A N 1
ATOM 878 C CA . SER A 1 106 ? -14.807 -16.726 23.675 1.00 47.78 106 SER A CA 1
ATOM 879 C C . SER A 1 106 ? -14.726 -18.202 24.052 1.00 47.78 106 SER A C 1
ATOM 881 O O . SER A 1 106 ? -13.658 -18.757 24.309 1.00 47.78 106 SER A O 1
ATOM 883 N N . THR A 1 107 ? -15.900 -18.814 24.182 1.00 51.62 107 THR A N 1
ATOM 884 C CA . THR A 1 107 ? -16.190 -20.215 24.525 1.00 51.62 107 THR A CA 1
ATOM 885 C C . THR A 1 107 ? -15.705 -21.194 23.445 1.00 51.62 107 THR A C 1
ATOM 887 O O . THR A 1 107 ? -16.437 -22.050 22.968 1.00 51.62 107 THR A O 1
ATOM 890 N N . LEU A 1 108 ? -14.445 -21.054 23.037 1.00 54.22 108 LEU A N 1
ATOM 891 C CA . LEU A 1 108 ? -13.690 -21.989 22.202 1.00 54.22 108 LEU A CA 1
ATOM 892 C C . LEU A 1 108 ? -12.267 -22.216 22.742 1.00 54.22 108 LEU A C 1
ATOM 894 O O . LEU A 1 108 ? -11.602 -23.154 22.317 1.00 54.22 108 LEU A O 1
ATOM 898 N N . SER A 1 109 ? -11.800 -21.419 23.716 1.00 49.00 109 SER A N 1
ATOM 899 C CA . SER A 1 109 ? -10.500 -21.649 24.365 1.00 49.00 109 SER A CA 1
ATOM 900 C C . SER A 1 109 ? -10.555 -22.693 25.489 1.00 49.00 109 SER A C 1
ATOM 902 O O . SER A 1 109 ? -9.550 -23.346 25.745 1.00 49.00 109 SER A O 1
ATOM 904 N N . GLN A 1 110 ? -11.706 -22.892 26.144 1.00 51.38 110 GLN A N 1
ATOM 905 C CA . GLN A 1 110 ? -11.858 -23.939 27.169 1.00 51.38 110 GLN A CA 1
ATOM 906 C C . GLN A 1 110 ? -11.992 -25.336 26.535 1.00 51.38 110 GLN A C 1
ATOM 908 O O . GLN A 1 110 ? -11.366 -26.285 26.997 1.00 51.38 110 GLN A O 1
ATOM 913 N N . SER A 1 111 ? -12.709 -25.451 25.414 1.00 53.50 111 SER A N 1
ATOM 914 C CA . SER A 1 111 ? -12.884 -26.703 24.664 1.00 53.50 111 SER A CA 1
ATOM 915 C C . SER A 1 111 ? -11.613 -27.140 23.921 1.00 53.50 111 SER A C 1
ATOM 917 O O . SER A 1 111 ? -11.315 -28.332 23.877 1.00 53.50 111 SER A O 1
ATOM 919 N N . LEU A 1 112 ? -10.809 -26.200 23.404 1.00 55.31 112 LEU A N 1
ATOM 920 C CA . LEU A 1 112 ? -9.510 -26.516 22.794 1.00 55.31 112 LEU A CA 1
ATOM 921 C C . LEU A 1 112 ? -8.427 -26.893 23.820 1.00 55.31 112 LEU A C 1
ATOM 923 O O . LEU A 1 112 ? -7.570 -27.703 23.487 1.00 55.31 112 LEU A O 1
ATOM 927 N N . CYS A 1 113 ? -8.473 -26.395 25.064 1.00 55.66 113 CYS A N 1
ATOM 928 C CA . CYS A 1 113 ? -7.566 -26.857 26.128 1.00 55.66 113 CYS A CA 1
ATOM 929 C C . CYS A 1 113 ? -7.820 -28.321 26.529 1.00 55.66 113 CYS A C 1
ATOM 931 O O . CYS A 1 113 ? -6.861 -29.062 26.748 1.00 55.66 113 CYS A O 1
ATOM 933 N N . ILE A 1 114 ? -9.089 -28.748 26.572 1.00 63.25 114 ILE A N 1
ATOM 934 C CA . ILE A 1 114 ? -9.470 -30.148 26.832 1.00 63.25 114 ILE A CA 1
ATOM 935 C C . ILE A 1 114 ? -9.029 -31.048 25.665 1.00 63.25 114 ILE A C 1
ATOM 937 O O . ILE A 1 114 ? -8.426 -32.096 25.887 1.00 63.25 114 ILE A O 1
ATOM 941 N N . LEU A 1 115 ? -9.239 -30.609 24.418 1.00 62.47 115 LEU A N 1
ATOM 942 C CA . LEU A 1 115 ? -8.747 -31.301 23.219 1.00 62.47 115 LEU A CA 1
ATOM 943 C C . LEU A 1 115 ? -7.212 -31.357 23.146 1.00 62.47 115 LEU A C 1
ATOM 945 O O . LEU A 1 115 ? -6.676 -32.372 22.723 1.00 62.47 115 LEU A O 1
ATOM 949 N N . PHE A 1 116 ? -6.494 -30.320 23.585 1.00 66.75 116 PHE A N 1
ATOM 950 C CA . PHE A 1 116 ? -5.025 -30.304 23.627 1.00 66.75 116 PHE A CA 1
ATOM 951 C C . PHE A 1 116 ? -4.455 -31.267 24.682 1.00 66.75 116 PHE A C 1
ATOM 953 O O . PHE A 1 116 ? -3.441 -31.920 24.430 1.00 66.75 116 PHE A O 1
ATOM 960 N N . HIS A 1 117 ? -5.128 -31.412 25.830 1.00 67.69 117 HIS A N 1
ATOM 961 C CA . HIS A 1 117 ? -4.783 -32.429 26.830 1.00 67.69 117 HIS A CA 1
ATOM 962 C C . HIS A 1 117 ? -5.075 -33.846 26.326 1.00 67.69 117 HIS A C 1
ATOM 964 O O . HIS A 1 117 ? -4.212 -34.707 26.444 1.00 67.69 117 HIS A O 1
ATOM 970 N N . LEU A 1 118 ? -6.226 -34.075 25.682 1.00 64.06 118 LEU A N 1
ATOM 971 C CA . LEU A 1 118 ? -6.549 -35.374 25.079 1.00 64.06 118 LEU A CA 1
ATOM 972 C C . LEU A 1 118 ? -5.592 -35.735 23.931 1.00 64.06 118 LEU A C 1
ATOM 974 O O . LEU A 1 118 ? -5.156 -36.877 23.851 1.00 64.06 118 LEU A O 1
ATOM 978 N N . TYR A 1 119 ? -5.206 -34.773 23.085 1.00 65.25 119 TYR A N 1
ATOM 979 C CA . TYR A 1 119 ? -4.303 -34.991 21.946 1.00 65.25 119 TYR A CA 1
ATOM 980 C C . TYR A 1 119 ? -2.843 -35.234 22.360 1.00 65.25 119 TYR A C 1
ATOM 982 O O . TYR A 1 119 ? -2.114 -35.920 21.651 1.00 65.25 119 TYR A O 1
ATOM 990 N N . SER A 1 120 ? -2.422 -34.734 23.526 1.00 66.56 120 SER A N 1
ATOM 991 C CA . SER A 1 120 ? -1.087 -35.008 24.085 1.00 66.56 120 SER A CA 1
ATOM 992 C C . SER A 1 120 ? -0.967 -36.409 24.704 1.00 66.56 120 SER A C 1
ATOM 994 O O . SER A 1 120 ? 0.140 -36.852 24.994 1.00 66.56 120 SER A O 1
ATOM 996 N N . SER A 1 121 ? -2.088 -37.115 24.896 1.00 68.75 121 SER A N 1
ATOM 997 C CA . SER A 1 121 ? -2.133 -38.514 25.346 1.00 68.75 121 SER A CA 1
ATOM 998 C C . SER A 1 121 ? -2.234 -39.523 24.195 1.00 68.75 121 SER A C 1
ATOM 1000 O O . SER A 1 121 ? -2.182 -40.726 24.445 1.00 68.75 121 SER A O 1
ATOM 1002 N N . LEU A 1 122 ? -2.385 -39.070 22.942 1.00 75.50 122 LEU A N 1
ATOM 1003 C CA . LEU A 1 122 ? -2.365 -39.961 21.781 1.00 75.50 122 LEU A CA 1
ATOM 1004 C C . LEU A 1 122 ? -0.913 -40.294 21.393 1.00 75.50 122 LEU A C 1
ATOM 1006 O O . LEU A 1 122 ? -0.082 -39.387 21.296 1.00 75.50 122 LEU A O 1
ATOM 1010 N N . PRO A 1 123 ? -0.591 -41.575 21.138 1.00 76.81 123 PRO A N 1
ATOM 1011 C CA . PRO A 1 123 ? 0.733 -41.964 20.671 1.00 76.81 123 PRO A CA 1
ATOM 1012 C C . PRO A 1 123 ? 1.044 -41.295 19.320 1.00 76.81 123 PRO A C 1
ATOM 1014 O O . PRO A 1 123 ? 0.138 -41.129 18.494 1.00 76.81 123 PRO A O 1
ATOM 1017 N N . PRO A 1 124 ? 2.308 -40.905 19.068 1.00 77.31 124 PRO A N 1
ATOM 1018 C CA . PRO A 1 124 ? 2.688 -40.278 17.810 1.00 77.31 124 PRO A CA 1
ATOM 1019 C C . PRO A 1 124 ? 2.386 -41.218 16.630 1.00 77.31 124 PRO A C 1
ATOM 1021 O O . PRO A 1 124 ? 2.598 -42.429 16.743 1.00 77.31 124 PRO A O 1
ATOM 1024 N N . PRO A 1 125 ? 1.903 -40.690 15.489 1.00 76.00 125 PRO A N 1
ATOM 1025 C CA . PRO A 1 125 ? 1.647 -41.508 14.313 1.00 76.00 125 PRO A CA 1
ATOM 1026 C C . PRO A 1 125 ? 2.955 -42.148 13.818 1.00 76.00 125 PRO A C 1
ATOM 1028 O O . PRO A 1 125 ? 4.009 -41.505 13.873 1.00 76.00 125 PRO A O 1
ATOM 1031 N N . PRO A 1 126 ? 2.910 -43.397 13.318 1.00 77.25 126 PRO A N 1
ATOM 1032 C CA . PRO A 1 126 ? 4.095 -44.066 12.802 1.00 77.25 126 PRO A CA 1
ATOM 1033 C C . PRO A 1 126 ? 4.694 -43.277 11.625 1.00 77.25 126 PRO A C 1
ATOM 1035 O O . PRO A 1 126 ? 3.954 -42.653 10.855 1.00 77.25 126 PRO A O 1
ATOM 1038 N N . PRO A 1 127 ? 6.029 -43.294 11.462 1.00 77.00 127 PRO A N 1
ATOM 1039 C CA . PRO A 1 127 ? 6.694 -42.573 10.388 1.00 77.00 127 PRO A CA 1
ATOM 1040 C C . PRO A 1 127 ? 6.187 -43.048 9.022 1.00 77.00 127 PRO A C 1
ATOM 1042 O O . PRO A 1 127 ? 6.163 -44.240 8.713 1.00 77.00 127 PRO A O 1
ATOM 1045 N N . PHE A 1 128 ? 5.781 -42.092 8.185 1.00 70.44 128 PHE A N 1
ATOM 1046 C CA . PHE A 1 128 ? 5.356 -42.369 6.819 1.00 70.44 128 PHE A CA 1
ATOM 1047 C C . PHE A 1 128 ? 6.590 -42.703 5.977 1.00 70.44 128 PHE A C 1
ATOM 1049 O O . PHE A 1 128 ? 7.347 -41.811 5.596 1.00 70.44 128 PHE A O 1
ATOM 1056 N N . HIS A 1 129 ? 6.809 -43.985 5.692 1.00 73.00 129 HIS A N 1
ATOM 1057 C CA . HIS A 1 129 ? 7.826 -44.399 4.732 1.00 73.00 129 HIS A CA 1
ATOM 1058 C C . HIS A 1 129 ? 7.340 -44.068 3.312 1.00 73.00 129 HIS A C 1
ATOM 1060 O O . HIS A 1 129 ? 6.345 -44.646 2.860 1.00 73.00 129 HIS A O 1
ATOM 1066 N N . PRO A 1 130 ? 7.998 -43.148 2.579 1.00 66.56 130 PRO A N 1
ATOM 1067 C CA . PRO A 1 130 ? 7.670 -42.924 1.182 1.00 66.56 130 PRO A CA 1
ATOM 1068 C C . PRO A 1 130 ? 7.958 -44.215 0.413 1.00 66.56 130 PRO A C 1
ATOM 1070 O O . PRO A 1 130 ? 9.075 -44.727 0.419 1.00 66.56 130 PRO A O 1
ATOM 1073 N N . ARG A 1 131 ? 6.935 -44.764 -0.248 1.00 61.84 131 ARG A N 1
ATOM 1074 C CA . ARG A 1 131 ? 7.105 -45.896 -1.158 1.00 61.84 131 ARG A CA 1
ATOM 1075 C C . ARG A 1 131 ? 7.968 -45.398 -2.325 1.00 61.84 131 ARG A C 1
ATOM 1077 O O . ARG A 1 131 ? 7.480 -44.614 -3.140 1.00 61.84 131 ARG A O 1
ATOM 1084 N N . ASN A 1 132 ? 9.250 -45.779 -2.346 1.00 58.50 132 ASN A N 1
ATOM 1085 C CA . ASN A 1 132 ? 10.190 -45.436 -3.415 1.00 58.50 132 ASN A CA 1
ATOM 1086 C C . ASN A 1 132 ? 9.551 -45.777 -4.766 1.00 58.50 132 ASN A C 1
ATOM 1088 O O . ASN A 1 132 ? 9.331 -46.942 -5.080 1.00 58.50 132 ASN A O 1
ATOM 1092 N N . ARG A 1 133 ? 9.231 -44.744 -5.552 1.00 57.38 133 ARG A N 1
ATOM 1093 C CA . ARG A 1 133 ? 8.764 -44.867 -6.943 1.00 57.38 133 ARG A CA 1
ATOM 1094 C C . ARG A 1 133 ? 9.891 -44.580 -7.943 1.00 57.38 133 ARG A C 1
ATOM 1096 O O . ARG A 1 133 ? 9.633 -44.193 -9.074 1.00 57.38 133 ARG A O 1
ATOM 1103 N N . PHE A 1 134 ? 11.129 -44.743 -7.497 1.00 57.75 134 PHE A N 1
ATOM 1104 C CA . PHE A 1 134 ? 12.312 -44.789 -8.340 1.00 57.75 134 PHE A CA 1
ATOM 1105 C C . PHE A 1 134 ? 12.986 -46.123 -8.045 1.00 57.75 134 PHE A C 1
ATOM 1107 O O . PHE A 1 134 ? 13.800 -46.240 -7.132 1.00 57.75 134 PHE A O 1
ATOM 1114 N N . GLY A 1 135 ? 12.511 -47.153 -8.746 1.00 41.62 135 GLY A N 1
ATOM 1115 C CA . GLY A 1 135 ? 13.299 -48.350 -8.975 1.00 41.62 135 GLY A CA 1
ATOM 1116 C C . GLY A 1 135 ? 14.390 -47.979 -9.967 1.00 41.62 135 GLY A C 1
ATOM 1117 O O . GLY A 1 135 ? 14.107 -47.350 -10.985 1.00 41.62 135 GLY A O 1
ATOM 1118 N N . ASN A 1 136 ? 15.622 -48.310 -9.607 1.00 47.16 136 ASN A N 1
ATOM 1119 C CA . ASN A 1 136 ? 16.714 -48.388 -10.552 1.00 47.16 136 ASN A CA 1
ATOM 1120 C C . ASN A 1 136 ? 16.486 -49.660 -11.374 1.00 47.16 136 ASN A C 1
ATOM 1122 O O . ASN A 1 136 ? 16.666 -50.752 -10.840 1.00 47.16 136 ASN A O 1
ATOM 1126 N N . GLU A 1 137 ? 16.067 -49.482 -12.620 1.00 45.53 137 GLU A N 1
ATOM 1127 C CA . GLU A 1 137 ? 16.481 -50.259 -13.792 1.00 45.53 137 GLU A CA 1
ATOM 1128 C C . GLU A 1 137 ? 16.742 -49.255 -14.920 1.00 45.53 137 GLU A C 1
ATOM 1130 O O . GLU A 1 137 ? 15.917 -48.319 -15.069 1.00 45.53 137 GLU A O 1
#

Radius of gyration: 27.78 Å; chains: 1; bounding box: 42×62×80 Å

Secondary structure (DSSP, 8-state):
-----PPPPPP---HHHHHHHHHHHHTTT-SGGG--S-HHHHS-HHHHHHHHHHHHHHHHHHHHHTTSS-HHHHHHHHHHHHTT--SSHHHHHHHHTTTS---S--TTHHHHHHHHHHHTTSPPPPP----------

InterPro domains:
  IPR000196 Large ribosomal subunit protein eL19 domain [SM01416] (1-100)
  IPR035970 Large ribosomal subunit protein eL19 superfamily [SSF48140] (3-96)
  IPR039547 Large ribosomal subunit protein eL19 [PTHR10722] (3-97)
  IPR057260 Ribosomal protein L19e, C-terminal domain [PF25476] (11-97)

Sequence (137 aa):
MALIIHKPVTMHSRARARELAEARKIGRHRGFGKRKGTKDARMPSQVLWMRRLRVLRRLLAKYRASGKIDKHLYHELYHLSKGNTFKHKRALVEHVRPIIPFDPKSTLSQSLCILFHLYSSLPPPPPFHPRNRFGNE

Organism: NCBI:txid454286